Protein AF-A0A0W8FYL0-F1 (afdb_monomer)

Radius of gyration: 36.07 Å; Cα contacts (8 Å, |Δi|>4): 32; chains: 1; bounding box: 78×51×96 Å

Mean predicted aligned error: 13.3 Å

Foldseek 3Di:
DDDDDPVRVVVVVVVVVVVVVVVVVVVVVLVVVVVVVVVVVVVVVVVVVVVVVVVVVVCVVVVVVVVVVVVVLVVVVVVCVVVVHQWDADPVGIDGDDDDPDDDDDPDPVVCVVPPDPVRDDDDPDDDDDDPVVQVVCCVVVVNDHDPPDDDDDDDDDDDDDRDDDPPPPDPDD

InterPro domains:
  IPR009951 Host-nuclease inhibitor protein Gam [PF07352] (30-161)

Organism: NCBI:txid938273

pLDDT: mean 86.9, std 12.59, range [36.0, 97.62]

Structure (mmCIF, N/CA/C/O backbone):
data_AF-A0A0W8FYL0-F1
#
_entry.id   AF-A0A0W8FYL0-F1
#
loop_
_atom_site.group_PDB
_atom_site.id
_atom_site.type_symbol
_atom_site.label_atom_id
_atom_site.label_alt_id
_atom_site.label_comp_id
_atom_site.label_asym_id
_atom_site.label_entity_id
_atom_site.label_seq_id
_atom_site.pdbx_PDB_ins_code
_atom_site.Cartn_x
_atom_site.Cartn_y
_atom_site.Cartn_z
_atom_site.occupancy
_atom_site.B_iso_or_equiv
_atom_site.auth_seq_id
_atom_site.auth_comp_id
_atom_site.auth_asym_id
_atom_site.auth_atom_id
_atom_site.pdbx_PDB_model_num
ATOM 1 N N . MET A 1 1 ? -49.718 7.304 48.973 1.00 45.91 1 MET A N 1
ATOM 2 C CA . MET A 1 1 ? -48.301 7.012 48.684 1.00 45.91 1 MET A CA 1
ATOM 3 C C . MET A 1 1 ? -47.629 6.794 50.025 1.00 45.91 1 MET A C 1
ATOM 5 O O . MET A 1 1 ? -47.801 7.639 50.890 1.00 45.91 1 MET A O 1
ATOM 9 N N . ARG A 1 2 ? -47.036 5.618 50.258 1.00 52.84 2 ARG A N 1
ATOM 10 C CA . ARG A 1 2 ? -46.231 5.350 51.458 1.00 52.84 2 ARG A CA 1
ATOM 11 C C . ARG A 1 2 ? -44.847 5.907 51.147 1.00 52.84 2 ARG A C 1
ATOM 13 O O . ARG A 1 2 ? -44.288 5.494 50.133 1.00 52.84 2 ARG A O 1
ATOM 20 N N . ASP A 1 3 ? -44.361 6.850 51.945 1.00 60.38 3 ASP A N 1
ATOM 21 C CA . ASP A 1 3 ? -42.969 7.283 51.845 1.00 60.38 3 ASP A CA 1
ATOM 22 C C . ASP A 1 3 ? -42.063 6.057 52.020 1.00 60.38 3 ASP A C 1
ATOM 24 O O . ASP A 1 3 ? -42.372 5.204 52.868 1.00 60.38 3 ASP A O 1
ATOM 28 N N . PRO A 1 4 ? -41.011 5.913 51.193 1.00 64.88 4 PRO A N 1
ATOM 29 C CA . PRO A 1 4 ? -40.059 4.829 51.361 1.00 64.88 4 PRO A CA 1
ATOM 30 C C . PRO A 1 4 ? -39.496 4.883 52.781 1.00 64.88 4 PRO A C 1
ATOM 32 O O . PRO A 1 4 ? -39.256 5.957 53.336 1.00 64.88 4 PRO A O 1
ATOM 35 N N . SER A 1 5 ? -39.332 3.718 53.403 1.00 83.25 5 SER A N 1
ATOM 36 C CA . SER A 1 5 ? -38.686 3.660 54.715 1.00 83.25 5 SER A CA 1
ATOM 37 C C . SER A 1 5 ? -37.271 4.233 54.592 1.00 83.25 5 SER A C 1
ATOM 39 O O . SER A 1 5 ? -36.610 3.985 53.590 1.00 83.25 5 SER A O 1
ATOM 41 N N . PHE A 1 6 ? -36.766 4.930 55.614 1.00 83.88 6 PHE A N 1
ATOM 42 C CA . PHE A 1 6 ? -35.372 5.406 55.668 1.00 83.88 6 PHE A CA 1
ATOM 43 C C . PHE A 1 6 ? -34.354 4.322 55.253 1.00 83.88 6 PHE A C 1
ATOM 45 O O . PHE A 1 6 ? -33.357 4.605 54.601 1.00 83.88 6 PHE A O 1
ATOM 52 N N . ILE A 1 7 ? -34.645 3.057 55.574 1.00 85.69 7 ILE A N 1
ATOM 53 C CA . ILE A 1 7 ? -33.836 1.898 55.180 1.00 85.69 7 ILE A CA 1
ATOM 54 C C . ILE A 1 7 ? -33.899 1.614 53.668 1.00 85.69 7 ILE A C 1
ATOM 56 O O . ILE A 1 7 ? -32.889 1.249 53.078 1.00 85.69 7 ILE A O 1
ATOM 60 N N . GLU A 1 8 ? -35.057 1.786 53.026 1.00 86.31 8 GLU A N 1
ATOM 61 C CA . GLU A 1 8 ? -35.226 1.618 51.573 1.00 86.31 8 GLU A CA 1
ATOM 62 C C . GLU A 1 8 ? -34.542 2.737 50.781 1.00 86.31 8 GLU A C 1
ATOM 64 O O . GLU A 1 8 ? -34.031 2.494 49.690 1.00 86.31 8 GLU A O 1
ATOM 69 N N . GLU A 1 9 ? -34.527 3.956 51.318 1.00 84.69 9 GLU A N 1
ATOM 70 C CA . GLU A 1 9 ? -33.787 5.079 50.739 1.00 84.69 9 GLU A CA 1
ATOM 71 C C . GLU A 1 9 ? -32.274 4.839 50.836 1.00 84.69 9 GLU A C 1
ATOM 73 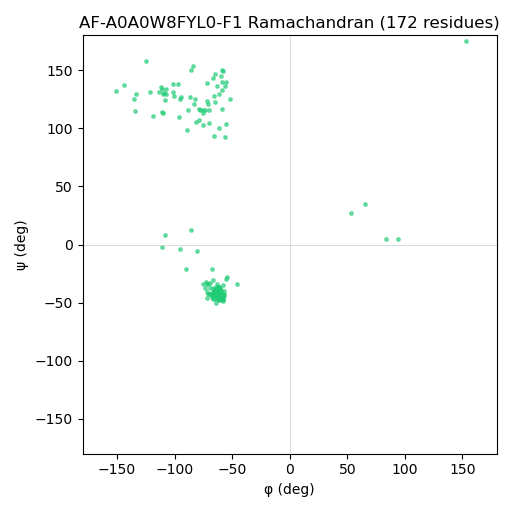O O . GLU A 1 9 ? -31.577 4.924 49.827 1.00 84.69 9 GLU A O 1
ATOM 78 N N . LEU A 1 10 ? -31.793 4.394 52.003 1.00 85.44 10 LEU A N 1
ATOM 79 C CA . LEU A 1 10 ? -30.389 4.034 52.221 1.00 85.44 10 LEU A CA 1
ATOM 80 C C . LEU A 1 10 ? -29.922 2.886 51.303 1.00 85.44 10 LEU A C 1
ATOM 82 O O . LEU A 1 10 ? -28.821 2.933 50.761 1.00 85.44 10 LEU A O 1
ATOM 86 N N . LEU A 1 11 ? -30.762 1.863 51.105 1.00 88.56 11 LEU A N 1
ATOM 87 C CA . LEU A 1 11 ? -30.478 0.743 50.197 1.00 88.56 11 LEU A CA 1
ATOM 88 C C . LEU A 1 11 ? -30.357 1.206 48.740 1.00 88.56 11 LEU A C 1
ATOM 90 O O . LEU A 1 11 ? -29.418 0.813 48.053 1.00 88.56 11 LEU A O 1
ATOM 94 N N . LYS A 1 12 ? -31.261 2.079 48.279 1.00 90.44 12 LYS A N 1
ATOM 95 C CA . LYS A 1 12 ? -31.209 2.631 46.916 1.00 90.44 12 LYS A CA 1
ATOM 96 C C . LYS A 1 12 ? -29.983 3.505 46.683 1.00 90.44 12 LYS A C 1
ATOM 98 O O . LYS A 1 12 ? -29.417 3.468 45.594 1.00 90.44 12 LYS A O 1
ATOM 103 N N . GLU A 1 13 ? -29.589 4.302 47.672 1.00 88.56 13 GLU A N 1
ATOM 104 C CA . GLU A 1 13 ? -28.364 5.099 47.579 1.00 88.56 13 GLU A CA 1
ATOM 105 C C . GLU A 1 13 ? -27.126 4.212 47.436 1.00 88.56 13 GLU A C 1
ATOM 107 O O . GLU A 1 13 ? -26.233 4.525 46.649 1.00 88.56 13 GLU A O 1
ATOM 112 N N . GLU A 1 14 ? -27.069 3.099 48.166 1.00 88.62 14 GLU A N 1
ATOM 113 C CA . GLU A 1 14 ? -25.930 2.187 48.098 1.00 88.62 14 GLU A CA 1
ATOM 114 C C . GLU A 1 14 ? -25.884 1.422 46.766 1.00 88.62 14 GLU A C 1
ATOM 116 O O . GLU A 1 14 ? -24.833 1.385 46.127 1.00 88.62 14 GLU A O 1
ATOM 121 N N . GLU A 1 15 ? -27.027 0.933 46.271 1.00 89.31 15 GLU A N 1
ATOM 122 C CA . GLU A 1 15 ? -27.137 0.328 44.932 1.00 89.31 15 GLU A CA 1
ATOM 123 C C . GLU A 1 15 ? -26.687 1.298 43.825 1.00 89.31 15 GLU A C 1
ATOM 125 O O . GLU A 1 15 ? -25.985 0.912 42.888 1.00 89.31 15 GLU A O 1
ATOM 130 N N . GLN A 1 16 ? -27.042 2.583 43.937 1.00 91.06 16 GLN A N 1
ATOM 131 C CA . GLN A 1 16 ? -26.600 3.605 42.984 1.00 91.06 16 GLN A CA 1
ATOM 132 C C . GLN A 1 16 ? -25.090 3.837 43.035 1.00 91.06 16 GLN A C 1
ATOM 134 O O . GLN A 1 16 ? -24.470 4.007 41.984 1.00 91.06 16 GLN A O 1
ATOM 139 N N . LYS A 1 17 ? -24.480 3.833 44.225 1.00 90.31 17 LYS A N 1
ATOM 140 C CA . LYS A 1 17 ? -23.020 3.954 44.354 1.00 90.31 17 LYS A CA 1
ATOM 141 C C . LYS A 1 17 ? -22.306 2.748 43.754 1.00 90.31 17 LYS A C 1
ATOM 143 O O . LYS A 1 17 ? -21.323 2.935 43.043 1.00 90.31 17 LYS A O 1
ATOM 148 N N . GLU A 1 18 ? -22.793 1.533 43.996 1.00 88.62 18 GLU A N 1
ATOM 149 C CA . GLU A 1 18 ? -22.223 0.319 43.394 1.00 88.62 18 GLU A CA 1
ATOM 150 C C . GLU A 1 18 ? -22.302 0.355 41.863 1.00 88.62 18 GLU A C 1
ATOM 152 O O . GLU A 1 18 ? -21.330 0.022 41.172 1.00 88.62 18 GLU A O 1
ATOM 157 N N . LEU A 1 19 ? -23.427 0.831 41.322 1.00 91.44 19 LEU A N 1
ATOM 158 C CA . LEU A 1 19 ? -23.603 1.004 39.885 1.00 91.44 19 LEU A CA 1
ATOM 159 C C . LEU A 1 19 ? -22.632 2.053 39.322 1.00 91.44 19 LEU A C 1
ATOM 161 O O . LEU A 1 19 ? -21.945 1.778 38.342 1.00 91.44 19 LEU A O 1
ATOM 165 N N . GLN A 1 20 ? -22.487 3.202 39.988 1.00 92.12 20 GLN A N 1
ATOM 166 C CA . GLN A 1 20 ? -21.530 4.245 39.595 1.00 92.12 20 GLN A CA 1
ATOM 167 C C . GLN A 1 20 ? -20.077 3.757 39.631 1.00 92.12 20 GLN A C 1
ATOM 169 O O . GLN A 1 20 ? -19.298 4.067 38.731 1.00 92.12 20 GLN A O 1
ATOM 174 N N . LEU A 1 21 ? -19.697 2.974 40.645 1.00 91.12 21 LEU A N 1
ATOM 175 C CA . LEU A 1 21 ? -18.364 2.368 40.729 1.00 91.12 21 LEU A CA 1
ATOM 176 C C . LEU A 1 21 ? -18.123 1.394 39.570 1.00 91.12 21 LEU A C 1
ATOM 178 O O . LEU A 1 21 ? -17.038 1.379 38.984 1.00 91.12 21 LEU A O 1
ATOM 182 N N . THR A 1 22 ? -19.143 0.615 39.216 1.00 92.25 22 THR A N 1
ATOM 183 C CA . THR A 1 22 ? -19.095 -0.330 38.095 1.00 92.25 22 THR A CA 1
ATOM 184 C C . THR A 1 22 ? -18.969 0.399 36.755 1.00 92.25 22 THR A C 1
ATOM 186 O O . THR A 1 22 ? -18.123 0.047 35.934 1.00 92.25 22 THR A O 1
ATOM 189 N N . GLU A 1 23 ? -19.750 1.456 36.538 1.00 93.62 23 GLU A N 1
ATOM 190 C CA . GLU A 1 23 ? -19.659 2.300 35.341 1.00 93.62 23 GLU A CA 1
ATOM 191 C C . GLU A 1 23 ? -18.291 2.985 35.227 1.00 93.62 23 GLU A C 1
ATOM 193 O O . GLU A 1 23 ? -17.685 2.972 34.155 1.00 93.62 23 GLU A O 1
ATOM 198 N N . ALA A 1 24 ? -17.755 3.506 36.335 1.00 93.31 24 ALA A N 1
ATOM 199 C CA . ALA A 1 24 ? -16.420 4.100 36.372 1.00 93.31 24 ALA A CA 1
ATOM 200 C C . ALA A 1 24 ? -15.323 3.080 36.024 1.00 93.31 24 ALA A C 1
ATOM 202 O O . ALA A 1 24 ? -14.355 3.413 35.340 1.00 93.31 24 ALA A O 1
ATOM 203 N N . HIS A 1 25 ? -15.475 1.824 36.451 1.00 95.00 25 HIS A N 1
ATOM 204 C CA . HIS A 1 25 ? -14.554 0.753 36.079 1.00 95.00 25 HIS A CA 1
ATOM 205 C C . HIS A 1 25 ? -14.553 0.492 34.565 1.00 95.00 25 HIS A C 1
ATOM 207 O O . HIS A 1 25 ? -13.483 0.386 33.961 1.00 95.00 25 HIS A O 1
ATOM 213 N N . TYR A 1 26 ? -15.728 0.445 33.934 1.00 93.81 26 TYR A N 1
ATOM 214 C CA . TYR A 1 26 ? -15.824 0.281 32.482 1.00 93.81 26 TYR A CA 1
ATOM 215 C C . TYR A 1 26 ? -15.330 1.515 31.712 1.00 93.81 26 TYR A C 1
ATOM 217 O O . TYR A 1 26 ? -14.706 1.358 30.663 1.00 93.81 26 TYR A O 1
ATOM 225 N N . ASP A 1 27 ? -15.511 2.728 32.238 1.00 93.75 27 ASP A N 1
ATOM 226 C CA . ASP A 1 27 ? -14.927 3.942 31.647 1.00 93.75 27 ASP A CA 1
ATOM 227 C C . ASP A 1 27 ? -13.387 3.895 31.654 1.00 93.75 27 ASP A C 1
ATOM 229 O O . ASP A 1 27 ? -12.743 4.197 30.646 1.00 93.75 27 ASP A O 1
ATOM 233 N N . LEU A 1 28 ? -12.780 3.395 32.739 1.00 94.19 28 LEU A N 1
ATOM 234 C CA . LEU A 1 28 ? -11.333 3.155 32.793 1.00 94.19 28 LEU A CA 1
ATOM 235 C C . LEU A 1 28 ? -10.870 2.135 31.744 1.00 94.19 28 LEU A C 1
ATOM 237 O O . LEU A 1 28 ? -9.810 2.325 31.145 1.00 94.19 28 LEU A O 1
ATOM 241 N N . MET A 1 29 ? -11.655 1.084 31.484 1.00 94.50 29 MET A N 1
ATOM 242 C CA . MET A 1 29 ? -11.350 0.127 30.413 1.00 94.50 29 MET A CA 1
ATOM 243 C C . MET A 1 29 ? -11.375 0.794 29.035 1.00 94.50 29 MET A C 1
ATOM 245 O O . MET A 1 29 ? -10.466 0.572 28.237 1.00 94.50 29 MET A O 1
ATOM 249 N N . ILE A 1 30 ? -12.367 1.647 28.759 1.00 94.50 30 ILE A N 1
ATOM 250 C CA . ILE A 1 30 ? -12.448 2.401 27.497 1.00 94.50 30 ILE A CA 1
ATOM 251 C C . ILE A 1 30 ? -11.231 3.324 27.343 1.00 94.50 30 ILE A C 1
ATOM 253 O O . ILE A 1 30 ? -10.647 3.407 26.261 1.00 94.50 30 ILE A O 1
ATOM 257 N N . LEU A 1 31 ? -10.813 3.987 28.425 1.00 93.50 31 LEU A N 1
ATOM 258 C CA . LEU A 1 31 ? -9.634 4.852 28.435 1.00 93.50 31 LEU A CA 1
ATOM 259 C C . LEU A 1 31 ? -8.345 4.071 28.154 1.00 93.50 31 LEU A C 1
ATOM 261 O O . LEU A 1 31 ? -7.470 4.564 27.440 1.00 93.50 31 LEU A O 1
ATOM 265 N N . GLU A 1 32 ? -8.223 2.861 28.692 1.00 94.00 32 GLU A N 1
ATOM 266 C CA . GLU A 1 32 ? -7.064 2.009 28.441 1.00 94.00 32 GLU A CA 1
ATOM 267 C C . GLU A 1 32 ? -7.027 1.507 26.993 1.00 94.00 32 GLU A C 1
ATOM 269 O O . GLU A 1 32 ? -5.986 1.597 26.343 1.00 94.00 32 GLU A O 1
ATOM 274 N N . ILE A 1 33 ? -8.173 1.095 26.439 1.00 94.25 33 ILE A N 1
ATOM 275 C CA . ILE A 1 33 ? -8.290 0.751 25.012 1.00 94.25 33 ILE A CA 1
ATOM 276 C C . ILE A 1 33 ? -7.858 1.942 24.145 1.00 94.25 33 ILE A C 1
ATOM 278 O O . ILE A 1 33 ? -7.056 1.773 23.228 1.00 94.25 33 ILE A O 1
ATOM 282 N N . ALA A 1 34 ? -8.300 3.159 24.475 1.00 94.12 34 ALA A N 1
ATOM 283 C CA . ALA A 1 34 ? -7.936 4.365 23.730 1.00 94.12 34 ALA A CA 1
ATOM 284 C C . ALA A 1 34 ? -6.419 4.633 23.719 1.00 94.12 34 ALA A C 1
ATOM 286 O O . ALA A 1 34 ? -5.869 5.082 22.710 1.00 94.12 34 ALA A O 1
ATOM 287 N N . LYS A 1 35 ? -5.723 4.365 24.831 1.00 94.75 35 LYS A N 1
ATOM 288 C CA . LYS A 1 35 ? -4.257 4.479 24.888 1.00 94.75 35 LYS A CA 1
ATOM 289 C C . LYS A 1 35 ? -3.583 3.436 24.008 1.00 94.75 35 LYS A C 1
ATOM 291 O O . LYS A 1 35 ? -2.699 3.800 23.237 1.00 94.75 35 LYS A O 1
ATOM 296 N N . LEU A 1 36 ? -4.017 2.179 24.089 1.00 96.19 36 LEU A N 1
ATOM 297 C CA . LEU A 1 36 ? -3.462 1.092 23.280 1.00 96.19 36 LEU A CA 1
ATOM 298 C C . LEU A 1 36 ? -3.664 1.355 21.783 1.00 96.19 36 LEU A C 1
ATOM 300 O O . LEU A 1 36 ? -2.723 1.214 21.007 1.00 96.19 36 LEU A O 1
ATOM 304 N N . GLU A 1 37 ? -4.845 1.823 21.371 1.00 94.38 37 GLU A N 1
ATOM 305 C CA . GLU A 1 37 ? -5.100 2.230 19.982 1.00 94.38 37 GLU A CA 1
ATOM 306 C C . GLU A 1 37 ? -4.168 3.364 19.532 1.00 94.38 37 GLU A C 1
ATOM 308 O O . GLU A 1 37 ? -3.656 3.347 18.409 1.00 94.38 37 GLU A O 1
ATOM 313 N N . LYS A 1 38 ? -3.884 4.328 20.416 1.00 94.50 38 LYS A N 1
ATOM 314 C CA . LYS A 1 38 ? -2.942 5.418 20.134 1.00 94.50 38 LYS A CA 1
ATOM 315 C C . LYS A 1 38 ? -1.502 4.920 19.998 1.00 94.50 38 LYS A C 1
ATOM 317 O O . LYS A 1 38 ? -0.797 5.372 19.096 1.00 94.50 38 LYS A O 1
ATOM 322 N N . GLU A 1 39 ? -1.062 4.008 20.860 1.00 96.00 39 GLU A N 1
ATOM 323 C CA . GLU A 1 39 ? 0.268 3.391 20.774 1.00 96.00 39 GLU A CA 1
ATOM 324 C C . GLU A 1 39 ? 0.422 2.564 19.495 1.00 96.00 39 GLU A C 1
ATOM 326 O O . GLU A 1 39 ? 1.426 2.687 18.795 1.00 96.00 39 GLU A O 1
ATOM 331 N N . ILE A 1 40 ? -0.603 1.790 19.129 1.00 95.88 40 ILE A N 1
ATOM 332 C CA . ILE A 1 40 ? -0.655 1.067 17.853 1.00 95.88 40 ILE A CA 1
ATOM 333 C C . ILE A 1 40 ? -0.534 2.052 16.684 1.00 95.88 40 ILE A C 1
ATOM 335 O O . ILE A 1 40 ? 0.293 1.852 15.792 1.00 95.88 40 ILE A O 1
ATOM 339 N N . GLY A 1 41 ? -1.312 3.137 16.705 1.00 95.75 41 GLY A N 1
ATOM 340 C CA . GLY A 1 41 ? -1.251 4.184 15.686 1.00 95.75 41 GLY A CA 1
ATOM 341 C C . GLY A 1 41 ? 0.138 4.817 15.571 1.00 95.75 41 GLY A C 1
ATOM 342 O O . GLY A 1 41 ? 0.641 4.990 14.462 1.00 95.75 41 GLY A O 1
ATOM 343 N N . TYR A 1 42 ? 0.788 5.104 16.701 1.00 97.06 42 TYR A N 1
ATOM 344 C CA . TYR A 1 42 ? 2.155 5.625 16.734 1.00 97.06 42 TYR A CA 1
ATOM 345 C C . TYR A 1 42 ? 3.162 4.638 16.124 1.00 97.06 42 TYR A C 1
ATOM 347 O O . TYR A 1 42 ? 3.943 5.023 15.255 1.00 97.06 42 TYR A O 1
ATOM 355 N N . ASN A 1 43 ? 3.092 3.358 16.497 1.00 96.88 43 ASN A N 1
ATOM 356 C CA . ASN A 1 43 ? 3.977 2.321 15.960 1.00 96.88 43 ASN A CA 1
ATOM 357 C C . ASN A 1 43 ? 3.842 2.183 14.436 1.00 96.88 43 ASN A C 1
ATOM 359 O O . ASN A 1 43 ? 4.849 2.090 13.735 1.00 96.88 43 ASN A O 1
ATOM 363 N N . PHE A 1 44 ? 2.613 2.220 13.907 1.00 97.19 44 PHE A N 1
ATOM 364 C CA . PHE A 1 44 ? 2.390 2.202 12.458 1.00 97.19 44 PHE A CA 1
ATOM 365 C C . PHE A 1 44 ? 2.935 3.454 11.765 1.00 97.19 44 PHE A C 1
ATOM 367 O O . PHE A 1 44 ? 3.513 3.345 10.684 1.00 97.19 44 PHE A O 1
ATOM 374 N N . GLN A 1 45 ? 2.787 4.633 12.375 1.00 97.44 45 GLN A N 1
ATOM 375 C CA . GLN A 1 45 ? 3.329 5.874 11.819 1.00 97.44 45 GLN A CA 1
ATOM 376 C C . GLN A 1 45 ? 4.859 5.861 11.755 1.00 97.44 45 GLN A C 1
ATOM 378 O O . GLN A 1 45 ? 5.421 6.254 10.734 1.00 97.44 45 GLN A O 1
ATOM 383 N N . GLU A 1 46 ? 5.539 5.410 12.810 1.00 97.25 46 GLU A N 1
ATOM 384 C CA . GLU A 1 46 ? 7.002 5.293 12.806 1.00 97.25 46 GLU A CA 1
ATOM 385 C C . GLU A 1 46 ? 7.480 4.244 11.796 1.00 97.25 46 GLU A C 1
ATOM 387 O O . GLU A 1 46 ? 8.386 4.519 11.009 1.00 97.25 46 GLU A O 1
ATOM 392 N N . ALA A 1 47 ? 6.809 3.091 11.722 1.00 97.19 47 ALA A N 1
ATOM 393 C CA . ALA A 1 47 ? 7.132 2.064 10.736 1.00 97.19 47 ALA A CA 1
ATOM 394 C C . ALA A 1 47 ? 7.000 2.576 9.290 1.00 97.19 47 ALA A C 1
ATOM 396 O O . ALA A 1 47 ? 7.879 2.320 8.465 1.00 97.19 47 ALA A O 1
ATOM 397 N N . GLU A 1 48 ? 5.944 3.333 8.966 1.00 96.88 48 GLU A N 1
ATOM 398 C CA . GLU A 1 48 ? 5.774 3.885 7.614 1.00 96.88 48 GLU A CA 1
ATOM 399 C C . GLU A 1 48 ? 6.878 4.900 7.277 1.00 96.88 48 GLU A C 1
ATOM 401 O O . GLU A 1 48 ? 7.418 4.869 6.168 1.00 96.88 48 GLU A O 1
ATOM 406 N N . LYS A 1 49 ? 7.291 5.740 8.240 1.00 97.31 49 LYS A N 1
ATOM 407 C CA . LYS A 1 49 ? 8.431 6.659 8.061 1.00 97.31 49 LYS A CA 1
ATOM 408 C C . LYS A 1 49 ? 9.722 5.897 7.766 1.00 97.31 49 LYS A C 1
ATOM 410 O O . LYS A 1 49 ? 10.467 6.271 6.861 1.00 97.31 49 LYS A O 1
ATOM 415 N N . GLU A 1 50 ? 9.996 4.820 8.497 1.00 96.12 50 GLU A N 1
ATOM 416 C CA . GLU A 1 50 ? 11.180 3.988 8.255 1.00 96.12 50 GLU A CA 1
ATOM 417 C C . GLU A 1 50 ? 11.141 3.323 6.873 1.00 96.12 50 GLU A C 1
ATOM 419 O O . GLU A 1 50 ? 12.132 3.349 6.134 1.00 96.12 50 GLU A O 1
ATOM 424 N N . VAL A 1 51 ? 9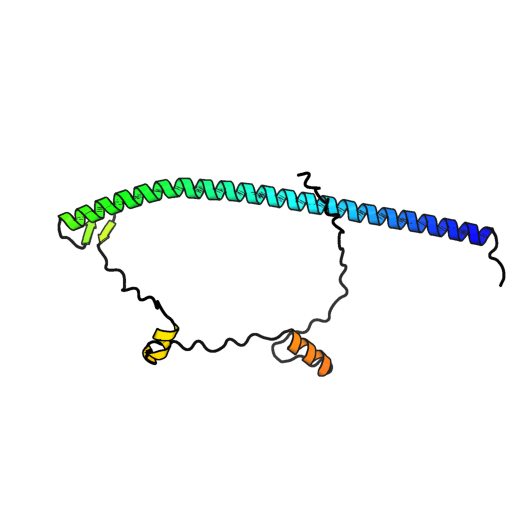.986 2.779 6.482 1.00 97.38 51 VAL A N 1
ATOM 425 C CA . VAL A 1 51 ? 9.777 2.199 5.147 1.00 97.38 51 VAL A CA 1
ATOM 426 C C . VAL A 1 51 ? 10.022 3.242 4.060 1.00 97.38 51 VAL A C 1
ATOM 428 O O . VAL A 1 51 ? 10.687 2.947 3.060 1.00 97.38 51 VAL A O 1
ATOM 431 N N . GLU A 1 52 ? 9.533 4.465 4.244 1.00 97.62 52 GLU A N 1
ATOM 432 C CA . GLU A 1 52 ? 9.760 5.568 3.315 1.00 97.62 52 GLU A CA 1
ATOM 433 C C . GLU A 1 52 ? 11.252 5.915 3.198 1.00 97.62 52 GLU A C 1
ATOM 435 O O . GLU A 1 52 ? 11.772 6.041 2.084 1.00 97.62 52 GLU A O 1
ATOM 440 N N . ILE A 1 53 ? 11.980 5.979 4.317 1.00 97.56 53 ILE A N 1
ATOM 441 C CA . ILE A 1 53 ? 13.434 6.209 4.325 1.00 97.56 53 ILE A CA 1
ATOM 442 C C . ILE A 1 53 ? 14.162 5.117 3.532 1.00 97.56 53 ILE A C 1
ATOM 444 O O . ILE A 1 53 ? 15.015 5.426 2.692 1.00 97.56 53 ILE A O 1
ATOM 448 N N . ILE A 1 54 ? 13.809 3.847 3.744 1.00 96.81 54 ILE A N 1
ATOM 449 C CA . ILE A 1 54 ? 14.418 2.710 3.038 1.00 96.81 54 ILE A CA 1
ATOM 450 C C . ILE A 1 54 ? 14.123 2.785 1.535 1.00 96.81 54 ILE A C 1
ATOM 452 O O . ILE A 1 54 ? 15.036 2.624 0.715 1.00 96.81 54 ILE A O 1
ATOM 456 N N . ARG A 1 55 ? 12.872 3.075 1.155 1.00 96.75 55 ARG A N 1
ATOM 457 C CA . ARG A 1 55 ? 12.471 3.248 -0.252 1.00 96.75 55 ARG A CA 1
ATOM 458 C C . ARG A 1 55 ? 13.254 4.381 -0.908 1.00 96.75 55 ARG A C 1
ATOM 460 O O . ARG A 1 55 ? 13.828 4.183 -1.980 1.00 96.75 55 ARG A O 1
ATOM 467 N N . ASN A 1 56 ? 13.350 5.529 -0.246 1.00 96.94 56 ASN A N 1
ATOM 468 C CA . ASN A 1 56 ? 14.084 6.689 -0.748 1.00 96.94 56 ASN A CA 1
ATOM 469 C C . ASN A 1 56 ? 15.584 6.404 -0.883 1.00 96.94 56 ASN A C 1
ATOM 471 O O . ASN A 1 56 ? 16.200 6.754 -1.894 1.00 96.94 56 ASN A O 1
ATOM 475 N N . TRP A 1 57 ? 16.185 5.713 0.086 1.00 97.12 57 TRP A N 1
ATOM 476 C CA . TRP A 1 57 ? 17.575 5.270 -0.012 1.00 97.12 57 TRP A CA 1
ATOM 477 C C . TRP A 1 57 ? 17.796 4.355 -1.225 1.00 97.12 57 TRP A C 1
ATOM 479 O O . TRP A 1 57 ? 18.726 4.585 -2.007 1.00 97.12 57 TRP A O 1
ATOM 489 N N . ALA A 1 58 ? 16.920 3.366 -1.427 1.00 96.56 58 ALA A N 1
ATOM 490 C CA . ALA A 1 58 ? 17.009 2.433 -2.547 1.00 96.56 58 ALA A CA 1
ATOM 491 C C . ALA A 1 58 ? 16.847 3.149 -3.897 1.00 96.56 58 ALA A C 1
ATOM 493 O O . ALA A 1 58 ? 17.642 2.925 -4.813 1.00 96.56 58 ALA A O 1
ATOM 494 N N . LEU A 1 59 ? 15.870 4.054 -4.013 1.00 96.75 59 LEU A N 1
ATOM 495 C CA . LEU A 1 59 ? 15.669 4.881 -5.206 1.00 96.75 59 LEU A CA 1
ATOM 496 C C . LEU A 1 59 ? 16.914 5.713 -5.526 1.00 96.75 59 LEU A C 1
ATOM 498 O O . LEU A 1 59 ? 17.400 5.675 -6.655 1.00 96.75 59 LEU A O 1
ATOM 502 N N . ASN A 1 60 ? 17.497 6.382 -4.530 1.00 95.81 60 ASN A N 1
ATOM 503 C CA . ASN A 1 60 ? 18.689 7.211 -4.719 1.00 95.81 60 ASN A CA 1
ATOM 504 C C . ASN A 1 60 ? 19.913 6.402 -5.172 1.00 95.81 60 ASN A C 1
ATOM 506 O O . ASN A 1 60 ? 20.671 6.841 -6.043 1.00 95.81 60 ASN A O 1
ATOM 510 N N . LYS A 1 61 ? 20.125 5.209 -4.602 1.00 94.94 61 LYS A N 1
ATOM 511 C CA . LYS A 1 61 ? 21.223 4.321 -5.018 1.00 94.94 61 LYS A CA 1
ATOM 512 C C . LYS A 1 61 ? 21.031 3.824 -6.446 1.00 94.94 61 LYS A C 1
ATOM 514 O O . LYS A 1 61 ? 21.976 3.873 -7.234 1.00 94.94 61 LYS A O 1
ATOM 519 N N . ASN A 1 62 ? 19.815 3.405 -6.786 1.00 96.19 62 ASN A N 1
ATOM 520 C CA . ASN A 1 62 ? 19.503 2.880 -8.110 1.00 96.19 62 ASN A CA 1
ATOM 521 C C . ASN A 1 62 ? 19.471 3.971 -9.186 1.00 96.19 62 ASN A C 1
ATOM 523 O O . ASN A 1 62 ? 19.902 3.710 -10.306 1.00 96.19 62 ASN A O 1
ATOM 527 N N . SER A 1 63 ? 19.066 5.201 -8.856 1.00 96.19 63 SER A N 1
ATOM 528 C CA . SER A 1 63 ? 19.108 6.335 -9.790 1.00 96.19 63 SER A CA 1
ATOM 529 C C . SER A 1 63 ? 20.525 6.574 -10.304 1.00 96.19 63 SER A C 1
ATOM 531 O O . SER A 1 63 ? 20.733 6.618 -11.508 1.00 96.19 63 SER A O 1
ATOM 533 N N . ARG A 1 64 ? 21.528 6.595 -9.414 1.00 92.75 64 ARG A N 1
ATOM 534 C CA . ARG A 1 64 ? 22.936 6.789 -9.814 1.00 92.75 64 ARG A CA 1
ATOM 535 C C . ARG A 1 64 ? 23.450 5.687 -10.741 1.00 92.75 64 ARG A C 1
ATOM 537 O O . ARG A 1 64 ? 24.260 5.946 -11.631 1.00 92.75 64 ARG A O 1
ATOM 544 N N . LEU A 1 65 ? 23.019 4.444 -10.515 1.00 96.44 65 LEU A N 1
ATOM 545 C CA . LEU A 1 65 ? 23.363 3.323 -11.391 1.00 96.44 65 LEU A CA 1
ATOM 546 C C . LEU A 1 65 ? 22.667 3.458 -12.748 1.00 96.44 65 LEU A C 1
ATOM 548 O O . LEU A 1 65 ? 23.319 3.273 -13.775 1.00 96.44 65 LEU A O 1
ATOM 552 N N . ASN A 1 66 ? 21.389 3.840 -12.757 1.00 96.12 66 ASN A N 1
ATOM 553 C CA . ASN A 1 66 ? 20.635 4.107 -13.978 1.00 96.12 66 ASN A CA 1
ATOM 554 C C . ASN A 1 66 ? 21.257 5.245 -14.795 1.00 96.12 66 ASN A C 1
ATOM 556 O O . ASN A 1 66 ? 21.450 5.068 -15.992 1.00 96.12 66 ASN A O 1
ATOM 560 N N . ASP A 1 67 ? 21.680 6.343 -14.167 1.00 96.38 67 ASP A N 1
ATOM 561 C CA . ASP A 1 67 ? 22.353 7.453 -14.856 1.00 96.38 67 ASP A CA 1
ATOM 562 C C . ASP A 1 67 ? 23.630 6.977 -15.561 1.00 96.38 67 ASP A C 1
ATOM 564 O O . ASP A 1 67 ? 23.892 7.307 -16.720 1.00 96.38 67 ASP A O 1
ATOM 568 N N . LYS A 1 68 ? 24.417 6.125 -14.888 1.00 96.81 68 LYS A N 1
ATOM 569 C CA . LYS A 1 68 ? 25.619 5.523 -15.477 1.00 96.81 68 LYS A CA 1
ATOM 570 C C . LYS A 1 68 ? 25.276 4.576 -16.630 1.00 96.81 68 LYS A C 1
ATOM 572 O O . LYS A 1 68 ? 25.983 4.574 -17.638 1.00 96.81 68 LYS A O 1
ATOM 577 N N . ILE A 1 69 ? 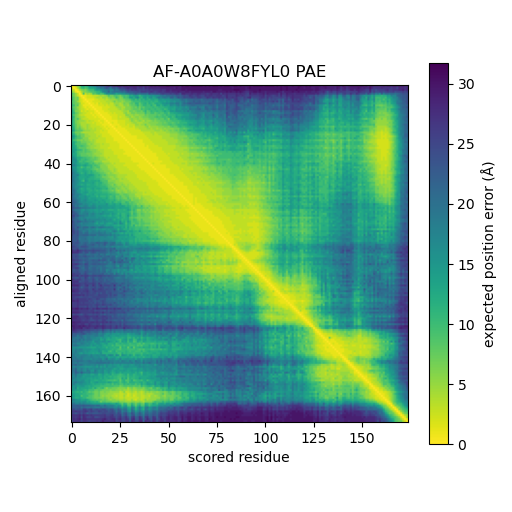24.212 3.783 -16.500 1.00 96.75 69 ILE A N 1
ATOM 578 C CA . ILE A 1 69 ? 23.719 2.903 -17.567 1.00 96.75 69 ILE A CA 1
ATOM 579 C C . ILE A 1 69 ? 23.294 3.733 -18.785 1.00 96.75 69 ILE A C 1
ATOM 581 O O . ILE A 1 69 ? 23.717 3.425 -19.897 1.00 96.75 69 ILE A O 1
ATOM 585 N N . GLU A 1 70 ? 22.515 4.796 -18.596 1.00 96.62 70 GLU A N 1
ATOM 586 C CA . GLU A 1 70 ? 22.043 5.667 -19.680 1.00 96.62 70 GLU A CA 1
ATOM 587 C C . GLU A 1 70 ? 23.193 6.418 -20.362 1.00 96.62 70 GLU A C 1
ATOM 589 O O . GLU A 1 70 ? 23.243 6.506 -21.593 1.00 96.62 70 GLU A O 1
ATOM 594 N N . PHE A 1 71 ? 24.191 6.861 -19.595 1.00 97.31 71 PHE A N 1
ATOM 595 C CA . PHE A 1 71 ? 25.416 7.429 -20.156 1.00 97.31 71 PHE A CA 1
ATOM 596 C C . PHE A 1 71 ? 26.156 6.428 -21.056 1.00 97.31 71 PHE A C 1
ATOM 598 O O . PHE A 1 71 ? 26.575 6.769 -22.166 1.00 97.31 71 PHE A O 1
ATOM 605 N N . LEU A 1 72 ? 26.296 5.173 -20.611 1.00 96.69 72 LEU A N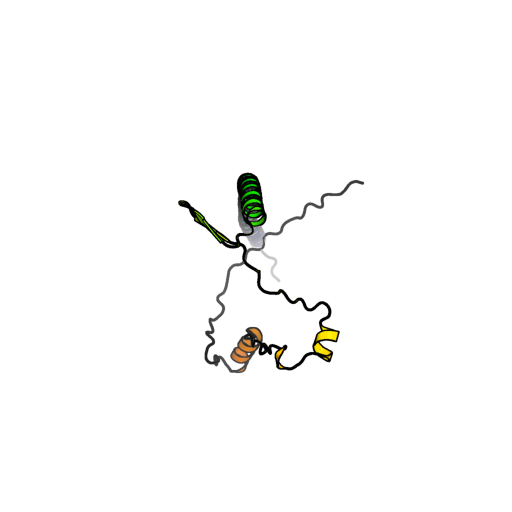 1
ATOM 606 C CA . LEU A 1 72 ? 26.924 4.120 -21.413 1.00 96.69 72 LEU A CA 1
ATOM 607 C C . LEU A 1 72 ? 26.089 3.768 -22.653 1.00 96.69 72 LEU A C 1
ATOM 609 O O . LEU A 1 72 ? 26.660 3.628 -23.733 1.00 96.69 72 LEU A O 1
ATOM 613 N N . LYS A 1 73 ? 24.757 3.692 -22.540 1.00 94.50 73 LYS A N 1
ATOM 614 C CA . LYS A 1 73 ? 23.863 3.485 -23.693 1.00 94.50 73 LYS A CA 1
ATOM 615 C C . LYS A 1 73 ? 24.007 4.597 -24.728 1.00 94.50 73 LYS A C 1
ATOM 617 O O . LYS A 1 73 ? 24.125 4.292 -25.910 1.00 94.50 73 LYS A O 1
ATOM 622 N N . THR A 1 74 ? 24.076 5.854 -24.290 1.00 94.50 74 THR A N 1
ATOM 623 C CA . THR A 1 74 ? 24.292 7.004 -25.184 1.00 94.50 74 THR A CA 1
ATOM 624 C C . THR A 1 74 ? 25.604 6.865 -25.955 1.00 94.50 74 THR A C 1
ATOM 626 O O . THR A 1 74 ? 25.632 7.072 -27.163 1.00 94.50 74 THR A O 1
ATOM 629 N N . LYS A 1 75 ? 26.689 6.428 -25.298 1.00 94.81 75 LYS A N 1
ATOM 630 C CA . LYS A 1 75 ? 27.966 6.160 -25.985 1.00 94.81 75 LYS A CA 1
ATOM 631 C C . LYS A 1 75 ? 27.855 5.054 -27.035 1.00 94.81 75 LYS A C 1
ATOM 633 O O . LYS A 1 75 ? 28.393 5.205 -28.129 1.00 94.81 75 LYS A O 1
ATOM 638 N N . LEU A 1 76 ? 27.169 3.958 -26.709 1.00 93.00 76 LEU A N 1
ATOM 639 C CA . LEU A 1 76 ? 26.938 2.857 -27.650 1.00 93.00 76 LEU A CA 1
ATOM 640 C C . LEU A 1 76 ? 26.086 3.301 -28.848 1.00 93.00 76 LEU A C 1
ATOM 642 O O . LEU A 1 76 ? 26.351 2.895 -29.979 1.00 93.00 76 LEU A O 1
ATOM 646 N N . GLU A 1 77 ? 25.089 4.156 -28.617 1.00 92.62 77 GLU A N 1
ATOM 647 C CA . GLU A 1 77 ? 24.280 4.740 -29.685 1.00 92.62 77 GLU A CA 1
ATOM 648 C C . GLU A 1 77 ? 25.113 5.652 -30.595 1.00 92.62 77 GLU A C 1
ATOM 650 O O . GLU A 1 77 ? 25.042 5.505 -31.817 1.00 92.62 77 GLU A O 1
ATOM 655 N N . SER A 1 78 ? 25.927 6.551 -30.028 1.00 92.31 78 SER A N 1
ATOM 656 C CA . SER A 1 78 ? 26.830 7.412 -30.807 1.00 92.31 78 SER A CA 1
ATOM 657 C C . SER A 1 78 ? 27.775 6.589 -31.681 1.00 92.31 78 SER A C 1
ATOM 659 O O . SER A 1 78 ? 27.913 6.877 -32.865 1.00 92.31 78 SER A O 1
ATOM 661 N N . PHE A 1 79 ? 28.336 5.506 -31.140 1.00 92.50 79 PHE A N 1
ATOM 662 C CA . PHE A 1 79 ? 29.215 4.604 -31.882 1.00 92.50 79 PHE A CA 1
ATOM 663 C C . PHE A 1 79 ? 28.528 3.933 -33.086 1.00 92.50 79 PHE A C 1
ATOM 665 O O . PHE A 1 79 ? 29.101 3.883 -34.175 1.00 92.50 79 PHE A O 1
ATOM 672 N N . LEU A 1 80 ? 27.286 3.453 -32.929 1.00 92.62 80 LEU A N 1
ATOM 673 C CA . LEU A 1 80 ? 26.507 2.906 -34.052 1.00 92.62 80 LEU A CA 1
ATOM 674 C C . LEU A 1 80 ? 26.235 3.964 -35.128 1.00 92.62 80 LEU A C 1
ATOM 676 O O . LEU A 1 80 ? 26.334 3.677 -36.322 1.00 92.62 80 LEU A O 1
ATOM 680 N N . ARG A 1 81 ? 25.903 5.191 -34.705 1.00 91.69 81 ARG A N 1
ATOM 681 C CA . ARG A 1 81 ? 25.628 6.312 -35.614 1.00 91.69 81 ARG A CA 1
ATOM 682 C C . ARG A 1 81 ? 26.874 6.739 -36.388 1.00 91.69 81 ARG A C 1
ATOM 684 O O . ARG A 1 81 ? 26.768 6.945 -37.590 1.00 91.69 81 ARG A O 1
ATOM 691 N N . GLU A 1 82 ? 28.038 6.805 -35.744 1.00 92.81 82 GLU A N 1
ATOM 692 C CA . GLU A 1 82 ? 29.322 7.111 -36.397 1.00 92.81 82 GLU A CA 1
ATOM 693 C C . GLU A 1 82 ? 29.700 6.067 -37.456 1.00 92.81 82 GLU A C 1
ATOM 695 O O . GLU A 1 82 ? 30.219 6.416 -38.516 1.00 92.81 82 GLU A O 1
ATOM 700 N N . ARG A 1 83 ? 29.393 4.788 -37.208 1.00 89.31 83 ARG A N 1
ATOM 701 C CA . ARG A 1 83 ? 29.616 3.698 -38.171 1.00 89.31 83 ARG A CA 1
ATOM 702 C C . ARG A 1 83 ? 28.538 3.570 -39.249 1.00 89.31 83 ARG A C 1
ATOM 704 O O . ARG A 1 83 ? 28.694 2.753 -40.149 1.00 89.31 83 ARG A O 1
ATOM 711 N N . ASN A 1 84 ? 27.455 4.351 -39.180 1.00 88.12 84 ASN A N 1
ATOM 712 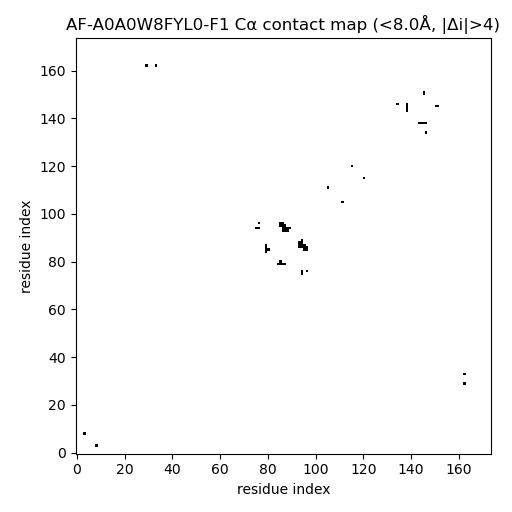C CA . ASN A 1 84 ? 26.260 4.197 -40.021 1.00 88.12 84 ASN A CA 1
ATOM 713 C C . ASN A 1 84 ? 25.647 2.777 -39.993 1.00 88.12 84 ASN A C 1
ATOM 715 O O . ASN A 1 84 ? 24.958 2.363 -40.928 1.00 88.12 84 ASN A O 1
ATOM 719 N N . GLU A 1 85 ? 25.840 2.035 -38.901 1.00 89.00 85 GLU A N 1
ATOM 720 C CA . GLU A 1 85 ? 25.278 0.697 -38.715 1.00 89.00 85 GLU A CA 1
ATOM 721 C C . GLU A 1 85 ? 23.987 0.771 -37.889 1.00 89.00 85 GLU A C 1
ATOM 723 O O . GLU A 1 85 ? 23.887 1.490 -36.894 1.00 89.00 85 GLU A O 1
ATOM 728 N N . ARG A 1 86 ? 22.954 0.012 -38.280 1.00 87.56 86 ARG A N 1
ATOM 729 C CA . ARG A 1 86 ? 21.685 -0.039 -37.519 1.00 87.56 86 ARG A CA 1
ATOM 730 C C . ARG A 1 86 ? 21.670 -1.130 -36.455 1.00 87.56 86 ARG A C 1
ATOM 732 O O . ARG A 1 86 ? 20.819 -1.097 -35.563 1.00 87.56 86 ARG A O 1
ATOM 739 N N . THR A 1 87 ? 22.521 -2.142 -36.583 1.00 90.81 87 THR A N 1
ATOM 740 C CA . THR A 1 87 ? 22.581 -3.303 -35.691 1.00 90.81 87 THR A CA 1
ATOM 741 C C . THR A 1 87 ? 24.003 -3.839 -35.671 1.00 90.81 87 THR A C 1
ATOM 743 O O . THR A 1 87 ? 24.575 -4.037 -36.737 1.00 90.81 87 THR A O 1
ATOM 746 N N . LEU A 1 88 ? 24.531 -4.090 -34.476 1.00 91.94 88 LEU A N 1
ATOM 747 C CA . LEU A 1 88 ? 25.842 -4.686 -34.255 1.00 91.94 88 LEU A CA 1
ATOM 748 C C . LEU A 1 88 ? 25.726 -5.764 -33.179 1.00 91.94 88 LEU A C 1
ATOM 750 O O . LEU A 1 88 ? 25.228 -5.496 -32.082 1.00 91.94 88 LEU A O 1
ATOM 754 N N . ASP A 1 89 ? 26.176 -6.970 -33.511 1.00 92.94 89 ASP A N 1
ATOM 755 C CA . ASP A 1 89 ? 26.243 -8.101 -32.590 1.00 92.94 89 ASP A CA 1
ATOM 756 C C . ASP A 1 89 ? 27.637 -8.176 -31.958 1.00 92.94 89 ASP A C 1
ATOM 758 O O . ASP A 1 89 ? 28.650 -8.134 -32.660 1.00 92.94 89 ASP A O 1
ATOM 762 N N . LEU A 1 90 ? 27.693 -8.225 -30.629 1.00 92.00 90 LEU A N 1
ATOM 763 C CA . LEU A 1 90 ? 28.922 -8.274 -29.842 1.00 92.00 90 LEU A CA 1
ATOM 764 C C . LEU A 1 90 ? 28.884 -9.493 -28.910 1.00 92.00 90 LEU A C 1
ATOM 766 O O . LEU A 1 90 ? 27.806 -9.941 -28.526 1.00 92.00 90 LEU A O 1
ATOM 770 N N . PRO A 1 91 ? 30.043 -9.985 -28.432 1.00 93.38 91 PRO A N 1
ATOM 771 C CA . PRO A 1 91 ? 30.103 -11.196 -27.606 1.00 93.38 91 PRO A CA 1
ATOM 772 C C . PRO A 1 91 ? 29.213 -11.187 -26.353 1.00 93.38 91 PRO A C 1
ATOM 774 O O . PRO A 1 91 ? 28.784 -12.241 -25.899 1.00 93.38 91 PRO A O 1
ATOM 777 N N . ASN A 1 92 ? 28.936 -10.002 -25.797 1.00 93.06 92 ASN A N 1
ATOM 778 C CA . ASN A 1 92 ? 28.137 -9.831 -24.580 1.00 93.06 92 ASN A CA 1
ATOM 779 C C . ASN A 1 92 ? 26.745 -9.223 -24.839 1.00 93.06 92 ASN A C 1
ATOM 781 O O . ASN A 1 92 ? 26.060 -8.853 -23.885 1.00 93.06 92 ASN A O 1
ATOM 785 N N . GLY A 1 93 ? 26.325 -9.072 -26.100 1.00 91.81 93 GLY A N 1
ATOM 786 C CA . GLY A 1 93 ? 24.982 -8.596 -26.427 1.00 91.81 93 GLY A CA 1
ATOM 787 C C . GLY A 1 93 ? 24.851 -7.888 -27.774 1.00 91.81 93 GLY A C 1
ATOM 788 O O . GLY A 1 93 ? 25.823 -7.597 -28.462 1.00 91.81 93 GLY A O 1
ATOM 789 N N . LEU A 1 94 ? 23.605 -7.557 -28.108 1.00 93.31 94 LEU A N 1
ATOM 790 C CA . LEU A 1 94 ? 23.208 -6.950 -29.376 1.00 93.31 94 LEU A CA 1
ATOM 791 C C . LEU A 1 94 ? 22.845 -5.472 -29.186 1.00 93.31 94 LEU A C 1
ATOM 793 O O . LEU A 1 94 ? 21.993 -5.140 -28.359 1.00 93.31 94 LEU A O 1
ATOM 797 N N . ILE A 1 95 ? 23.420 -4.587 -30.001 1.00 92.94 95 ILE A N 1
ATOM 798 C CA . ILE A 1 95 ? 23.082 -3.158 -30.013 1.00 92.94 95 ILE A CA 1
ATOM 799 C C . ILE A 1 95 ? 22.308 -2.855 -31.298 1.00 92.94 95 ILE A C 1
ATOM 801 O O . ILE A 1 95 ? 22.779 -3.142 -32.397 1.00 92.94 95 ILE A O 1
ATOM 805 N N . LYS A 1 96 ? 21.104 -2.279 -31.183 1.00 92.94 96 LYS A N 1
ATOM 806 C CA . LYS A 1 96 ? 20.230 -1.990 -32.330 1.00 92.94 96 LYS A CA 1
ATOM 807 C C . LYS A 1 96 ? 19.455 -0.690 -32.157 1.00 92.94 96 LYS A C 1
ATOM 809 O O . LYS A 1 96 ? 18.838 -0.460 -31.120 1.00 92.94 96 LYS A O 1
ATOM 814 N N . ILE A 1 97 ? 19.380 0.101 -33.226 1.00 90.00 97 ILE A N 1
ATOM 815 C CA . ILE A 1 97 ? 18.497 1.270 -33.305 1.00 90.00 97 ILE A CA 1
ATOM 816 C C . ILE A 1 97 ? 17.128 0.822 -33.837 1.00 90.00 97 ILE A C 1
ATOM 818 O O . ILE A 1 97 ? 17.001 0.376 -34.981 1.00 90.00 97 ILE A O 1
ATOM 822 N N . ARG A 1 98 ? 16.078 0.952 -33.015 1.00 88.12 98 ARG A N 1
ATOM 823 C CA . ARG A 1 98 ? 14.684 0.635 -33.381 1.00 88.12 98 ARG A CA 1
ATOM 824 C C . ARG A 1 98 ? 13.831 1.903 -33.441 1.00 88.12 98 ARG A C 1
ATOM 826 O O . ARG A 1 98 ? 13.848 2.704 -32.512 1.00 88.12 98 ARG A O 1
ATOM 833 N N . LYS A 1 99 ? 12.999 2.034 -34.483 1.00 88.06 99 LYS A N 1
ATOM 834 C CA . LYS A 1 99 ? 11.925 3.042 -34.525 1.00 88.06 99 LYS A CA 1
ATOM 835 C C . LYS A 1 99 ? 10.822 2.637 -33.533 1.00 88.06 99 LYS A C 1
ATOM 837 O O . LYS A 1 99 ? 10.270 1.541 -33.647 1.00 88.06 99 LYS A O 1
ATOM 842 N N . LYS A 1 100 ? 10.522 3.488 -32.545 1.00 86.69 100 LYS A N 1
ATOM 843 C CA . LYS A 1 100 ? 9.331 3.317 -31.692 1.00 86.69 100 LYS A CA 1
ATOM 844 C C . LYS A 1 100 ? 8.066 3.488 -32.554 1.00 86.69 100 LYS A C 1
ATOM 846 O O . LYS A 1 100 ? 8.122 4.252 -33.516 1.00 86.69 100 LYS A O 1
ATOM 851 N N . PRO A 1 101 ? 6.966 2.770 -32.262 1.00 86.12 101 PRO A N 1
ATOM 852 C CA . PRO A 1 101 ? 5.716 2.972 -32.988 1.00 86.12 101 PRO A CA 1
ATOM 853 C C . PRO A 1 101 ? 5.254 4.424 -32.848 1.00 86.12 101 PRO A C 1
ATOM 855 O O . PRO A 1 101 ? 5.550 5.080 -31.845 1.00 86.12 101 PRO A O 1
ATOM 858 N N . ASP A 1 102 ? 4.552 4.913 -33.864 1.00 91.00 102 ASP A N 1
ATOM 859 C CA . ASP A 1 102 ? 4.061 6.284 -33.881 1.00 91.00 102 ASP A CA 1
ATOM 860 C C . ASP A 1 102 ? 3.004 6.452 -32.766 1.00 91.00 102 ASP A C 1
ATOM 862 O O . ASP A 1 102 ? 2.088 5.639 -32.631 1.00 91.00 102 ASP A O 1
ATOM 866 N N . ARG A 1 103 ? 3.170 7.472 -31.913 1.00 89.56 103 ARG A N 1
ATOM 867 C CA . ARG A 1 103 ? 2.241 7.800 -30.819 1.00 89.56 103 ARG A CA 1
ATOM 868 C C . ARG A 1 103 ? 1.280 8.875 -31.312 1.00 89.56 103 ARG A C 1
ATOM 870 O O . ARG A 1 103 ? 1.726 9.926 -31.763 1.00 89.56 103 ARG A O 1
ATOM 877 N N . VAL A 1 104 ? -0.019 8.613 -31.207 1.00 88.19 104 VAL A N 1
ATOM 878 C CA . VAL A 1 104 ? -1.080 9.578 -31.522 1.00 88.19 104 VAL A CA 1
ATOM 879 C C . VAL A 1 104 ? -1.744 9.999 -30.218 1.00 88.19 104 VAL A C 1
ATOM 881 O O . VAL A 1 104 ? -2.108 9.150 -29.408 1.00 88.19 104 VAL A O 1
ATOM 884 N N . GLU A 1 105 ? -1.887 11.305 -30.016 1.00 87.50 105 GLU A N 1
ATOM 885 C CA . GLU A 1 105 ? -2.597 11.889 -28.878 1.00 87.50 105 GLU A CA 1
ATOM 886 C C . GLU A 1 105 ? -3.739 12.758 -29.392 1.00 87.50 105 GLU A C 1
ATOM 888 O O . GLU A 1 105 ? -3.543 13.600 -30.272 1.00 87.50 105 GLU A O 1
ATOM 893 N N . VAL A 1 106 ? -4.931 12.559 -28.835 1.00 89.12 106 VAL A N 1
ATOM 894 C CA . VAL A 1 106 ? -6.095 13.397 -29.125 1.00 89.12 106 VAL A CA 1
ATOM 895 C C . VAL A 1 106 ? -5.982 14.657 -28.270 1.00 89.12 106 VAL A C 1
ATOM 897 O O . VAL A 1 106 ? -6.161 14.598 -27.058 1.00 89.12 106 VAL A O 1
ATOM 900 N N . LYS A 1 107 ? -5.629 15.788 -28.892 1.00 88.69 107 LYS A N 1
ATOM 901 C CA . LYS A 1 107 ? -5.458 17.077 -28.195 1.00 88.69 107 LYS A CA 1
ATOM 902 C C . LYS A 1 107 ? -6.783 17.735 -27.810 1.00 88.69 107 LYS A C 1
ATOM 904 O O . LYS A 1 107 ? -6.847 18.400 -26.785 1.00 88.69 107 LYS A O 1
ATOM 909 N N . ASP A 1 108 ? -7.806 17.553 -28.639 1.00 89.56 108 ASP A N 1
ATOM 910 C CA . ASP A 1 108 ? -9.152 18.083 -28.438 1.00 89.56 108 ASP A CA 1
ATOM 911 C C . ASP A 1 108 ? -10.154 16.965 -28.724 1.00 89.56 108 ASP A C 1
ATOM 913 O O . ASP A 1 108 ? -10.223 16.450 -29.844 1.00 89.56 108 ASP A O 1
ATOM 917 N N . MET A 1 109 ? -10.880 16.557 -27.685 1.00 86.81 109 MET A N 1
ATOM 918 C CA . MET A 1 109 ? -11.827 15.452 -27.766 1.00 86.81 109 MET A CA 1
ATOM 919 C C . MET A 1 109 ? -13.094 15.843 -28.529 1.00 86.81 109 MET A C 1
ATOM 921 O O . MET A 1 109 ? -13.612 15.028 -29.283 1.00 86.81 109 MET A O 1
ATOM 925 N N . GLU A 1 110 ? -13.591 17.070 -28.375 1.00 86.19 110 GLU A N 1
ATOM 926 C CA . GLU A 1 110 ? -14.841 17.491 -29.015 1.00 86.19 110 GLU A CA 1
ATOM 927 C C . GLU A 1 110 ? -14.646 17.651 -30.519 1.00 86.19 110 GLU A C 1
ATOM 929 O O . GLU A 1 110 ? -15.415 17.097 -31.309 1.00 86.19 110 GLU A O 1
ATOM 934 N N . LEU A 1 111 ? -13.564 18.321 -30.924 1.00 87.81 111 LEU A N 1
ATOM 935 C CA . LEU A 1 111 ? -13.227 18.470 -32.337 1.00 87.81 111 LEU A CA 1
ATOM 936 C C . LEU A 1 111 ? -12.915 17.115 -32.986 1.00 87.81 111 LEU A C 1
ATOM 938 O O . LEU A 1 111 ? -13.282 16.881 -34.141 1.00 87.81 111 LEU A O 1
ATOM 942 N N . PHE A 1 112 ? -12.264 16.210 -32.247 1.00 90.56 112 PHE A N 1
ATOM 943 C CA . PHE A 1 112 ? -12.028 14.848 -32.712 1.00 90.56 112 PHE A CA 1
ATOM 944 C C . PHE A 1 112 ? -13.344 14.095 -32.895 1.00 90.56 112 PHE A C 1
ATOM 946 O O . PHE A 1 112 ? -13.566 13.578 -33.979 1.00 90.56 112 PHE A O 1
ATOM 953 N N . LEU A 1 113 ? -14.245 14.084 -31.909 1.00 87.56 113 LEU A N 1
ATOM 954 C CA . LEU A 1 113 ? -15.520 13.362 -31.994 1.00 87.56 113 LEU A CA 1
ATOM 955 C C . LEU A 1 113 ? -16.441 13.893 -33.103 1.00 87.56 113 LEU A C 1
ATOM 957 O O . LEU A 1 113 ? -17.119 13.096 -33.745 1.00 87.56 113 LEU A O 1
ATOM 961 N N . GLN A 1 114 ? -16.430 15.202 -33.380 1.00 88.38 114 GLN A N 1
ATOM 962 C CA . GLN A 1 114 ? -17.207 15.796 -34.480 1.00 88.38 114 GLN A CA 1
ATOM 963 C C . GLN A 1 114 ? -16.725 15.351 -35.869 1.00 88.38 114 GLN A C 1
ATOM 965 O O . GLN A 1 114 ? -17.523 15.263 -36.799 1.00 88.38 114 GLN A O 1
ATOM 970 N N . ASN A 1 115 ? -15.426 15.071 -36.014 1.00 87.75 115 ASN A N 1
ATOM 971 C CA . ASN A 1 115 ? -14.797 14.726 -37.294 1.00 87.75 115 ASN A CA 1
ATOM 972 C C . ASN A 1 115 ? -14.341 13.256 -37.371 1.00 87.75 115 ASN A C 1
ATOM 974 O O . ASN A 1 115 ? -13.806 12.822 -38.397 1.00 87.75 115 ASN A O 1
ATOM 978 N N . ALA A 1 116 ? -14.507 12.487 -36.292 1.00 87.44 116 ALA A N 1
ATOM 979 C CA . ALA A 1 116 ? -14.021 11.122 -36.182 1.00 87.44 116 ALA A CA 1
ATOM 980 C C . ALA A 1 116 ? -14.838 10.177 -37.061 1.00 87.44 116 ALA A C 1
ATOM 982 O O . ALA A 1 116 ? -16.067 10.217 -37.113 1.00 87.44 116 ALA A O 1
ATOM 983 N N . ARG A 1 117 ? -14.132 9.257 -37.720 1.00 86.75 117 ARG A N 1
ATOM 984 C CA . ARG A 1 117 ? -14.753 8.131 -38.423 1.00 86.75 117 ARG A CA 1
ATOM 985 C C . ARG A 1 117 ? -15.020 6.996 -37.444 1.00 86.75 117 ARG A C 1
ATOM 987 O O . ARG A 1 117 ? -14.272 6.818 -36.486 1.00 86.75 117 ARG A O 1
ATOM 994 N N . SER A 1 118 ? -16.019 6.169 -37.738 1.00 80.12 118 SER A N 1
ATOM 995 C CA . SER A 1 118 ? -16.401 5.021 -36.903 1.00 80.12 118 SER A CA 1
ATOM 996 C C . SER A 1 118 ? -15.244 4.048 -36.627 1.00 80.12 118 SER A C 1
ATOM 998 O O . SER A 1 118 ? -15.195 3.453 -35.560 1.00 80.12 118 SER A O 1
ATOM 1000 N N . GLU A 1 119 ? -14.274 3.935 -37.541 1.00 86.62 119 GLU A N 1
ATOM 1001 C CA . GLU A 1 119 ? -13.061 3.109 -37.390 1.00 86.62 119 GLU A CA 1
ATOM 1002 C C . GLU A 1 119 ? -12.088 3.616 -36.307 1.00 86.62 119 GLU A C 1
ATOM 1004 O O . GLU A 1 119 ? -11.250 2.861 -35.821 1.00 86.62 119 GLU A O 1
ATOM 1009 N N . MET A 1 120 ? -12.182 4.896 -35.930 1.00 86.69 120 MET A N 1
ATOM 1010 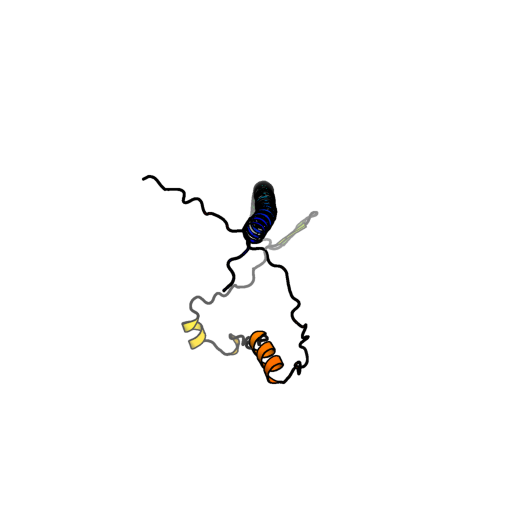C CA . MET A 1 120 ? -11.330 5.539 -34.920 1.00 86.69 120 MET A CA 1
ATOM 1011 C C . MET A 1 120 ? -11.975 5.549 -33.526 1.00 86.69 120 MET A C 1
ATOM 1013 O O . MET A 1 120 ? -11.356 6.006 -32.565 1.00 86.69 120 MET A O 1
ATOM 1017 N N . LEU A 1 121 ? -13.215 5.065 -33.411 1.00 84.31 121 LEU A N 1
ATOM 1018 C CA . LEU A 1 121 ? -13.997 5.069 -32.181 1.00 84.31 121 LEU A CA 1
ATOM 1019 C C . LEU A 1 121 ? -14.090 3.653 -31.614 1.00 84.31 121 LEU A C 1
ATOM 1021 O O . LEU A 1 121 ? -14.403 2.696 -32.319 1.00 84.31 121 LEU A O 1
ATOM 1025 N N . ARG A 1 122 ? -13.858 3.519 -30.307 1.00 81.75 122 ARG A N 1
ATOM 1026 C CA . ARG A 1 122 ? -14.065 2.263 -29.584 1.00 81.75 122 ARG A CA 1
ATOM 1027 C C . ARG A 1 122 ? -15.260 2.417 -28.654 1.00 81.75 122 ARG A C 1
ATOM 1029 O O . ARG A 1 122 ? -15.191 3.162 -27.683 1.00 81.75 122 ARG A O 1
ATOM 1036 N N . LEU A 1 123 ? -16.335 1.688 -28.936 1.00 76.25 123 LEU A N 1
ATOM 1037 C CA . LEU A 1 123 ? -17.481 1.584 -28.037 1.00 76.25 123 LEU A CA 1
ATOM 1038 C C . LEU A 1 123 ? -17.103 0.659 -26.876 1.00 76.25 123 LEU A C 1
ATOM 1040 O O . LEU A 1 123 ? -16.865 -0.531 -27.078 1.00 76.25 123 LEU A O 1
ATOM 1044 N N . VAL A 1 124 ? -17.011 1.213 -25.670 1.00 77.69 124 VAL A N 1
ATOM 1045 C CA . VAL A 1 124 ? -16.913 0.433 -24.432 1.00 77.69 124 VAL A CA 1
ATOM 1046 C C . VAL A 1 124 ? -18.338 0.330 -23.883 1.00 77.69 124 VAL A C 1
ATOM 1048 O O . VAL A 1 124 ? -18.883 1.364 -23.499 1.00 77.69 124 VAL A O 1
ATOM 1051 N N . PRO A 1 125 ? -18.978 -0.856 -23.903 1.00 76.19 125 PRO A N 1
ATOM 1052 C CA . PRO A 1 125 ? -20.335 -1.000 -23.395 1.00 76.19 125 PRO A CA 1
ATOM 1053 C C . PRO A 1 125 ? -20.400 -0.585 -21.923 1.00 76.19 125 PRO A C 1
ATOM 1055 O O . PRO A 1 125 ? -19.486 -0.888 -21.151 1.00 76.19 125 PRO A O 1
ATOM 1058 N N . GLU A 1 126 ? -21.477 0.106 -21.547 1.00 75.44 126 GLU A N 1
ATOM 1059 C CA . GLU A 1 126 ? -21.733 0.508 -20.165 1.00 75.44 126 GLU A CA 1
ATOM 1060 C C . GLU A 1 126 ? -21.636 -0.700 -19.227 1.00 75.44 126 GLU A C 1
ATOM 1062 O O . GLU A 1 126 ? -22.274 -1.737 -19.417 1.00 75.44 126 GLU A O 1
ATOM 1067 N N . SER A 1 127 ? -20.789 -0.577 -18.208 1.00 76.88 127 SER A N 1
ATOM 1068 C CA . SER A 1 127 ? -20.626 -1.603 -17.186 1.00 76.88 127 SER A CA 1
ATOM 1069 C C . SER A 1 127 ? -21.820 -1.557 -16.234 1.00 76.88 127 SER A C 1
ATOM 1071 O O . SER A 1 127 ? -21.998 -0.583 -15.503 1.00 76.88 127 SER A O 1
ATOM 1073 N N . TYR A 1 128 ? -22.616 -2.626 -16.204 1.00 77.44 128 TYR A N 1
ATOM 1074 C CA . TYR A 1 128 ? -23.651 -2.803 -15.190 1.00 77.44 128 TYR A CA 1
ATOM 1075 C C . TYR A 1 128 ? -23.017 -3.296 -13.888 1.00 77.44 128 TYR A C 1
ATOM 1077 O O . TYR A 1 128 ? -22.453 -4.390 -13.832 1.00 77.44 128 TYR A O 1
ATOM 1085 N N . LYS A 1 129 ? -23.112 -2.484 -12.832 1.00 83.50 129 LYS A N 1
ATOM 1086 C CA . LYS A 1 129 ? -22.714 -2.863 -11.471 1.00 83.50 129 LYS A CA 1
ATOM 1087 C C . LYS A 1 129 ? -23.958 -3.218 -10.646 1.00 83.50 129 LYS A C 1
ATOM 1089 O O . LYS A 1 129 ? -24.949 -2.495 -10.745 1.00 83.50 129 LYS A O 1
ATOM 1094 N N . PRO A 1 130 ? -23.930 -4.285 -9.825 1.00 85.69 130 PRO A N 1
ATOM 1095 C CA . PRO A 1 130 ? -25.045 -4.615 -8.942 1.00 85.69 130 PRO A CA 1
ATOM 1096 C C . PRO A 1 130 ? -25.324 -3.498 -7.930 1.00 85.69 130 PRO A C 1
ATOM 1098 O O . PRO A 1 130 ? -24.422 -3.059 -7.217 1.00 85.69 130 PRO A O 1
ATOM 1101 N N . ASP A 1 131 ? -26.584 -3.079 -7.822 1.00 88.44 131 ASP A N 1
ATOM 1102 C CA . ASP A 1 131 ? -27.027 -2.174 -6.761 1.00 88.44 131 ASP A CA 1
ATOM 1103 C C . ASP A 1 131 ? -27.478 -2.980 -5.536 1.00 88.44 131 ASP A C 1
ATOM 1105 O O . ASP A 1 131 ? -28.609 -3.467 -5.445 1.00 88.44 131 ASP A O 1
ATOM 1109 N N . ILE A 1 132 ? -26.569 -3.092 -4.567 1.00 89.06 132 ILE A N 1
ATOM 1110 C CA . ILE A 1 132 ? -26.772 -3.826 -3.313 1.00 89.06 132 ILE A CA 1
ATOM 1111 C C . ILE A 1 132 ? -27.982 -3.281 -2.537 1.00 89.06 132 ILE A C 1
ATOM 1113 O O . ILE A 1 132 ? -28.710 -4.051 -1.907 1.00 89.06 132 ILE A O 1
ATOM 1117 N N . ASN A 1 133 ? -28.240 -1.972 -2.584 1.00 88.25 133 ASN A N 1
ATOM 1118 C CA . ASN A 1 133 ? -29.351 -1.370 -1.847 1.00 88.25 133 ASN A CA 1
ATOM 1119 C C . ASN A 1 133 ? -30.696 -1.737 -2.474 1.00 88.25 133 ASN A C 1
ATOM 1121 O O . ASN A 1 133 ? -31.645 -2.059 -1.754 1.00 88.25 133 ASN A O 1
ATOM 1125 N N . SER A 1 134 ? -30.771 -1.737 -3.804 1.00 87.50 134 SER A N 1
ATOM 1126 C CA . SER A 1 134 ? -31.966 -2.174 -4.531 1.00 87.50 134 SER A CA 1
ATOM 1127 C C . SER A 1 134 ? -32.232 -3.671 -4.351 1.00 87.50 134 SER A C 1
ATOM 1129 O O . SER A 1 134 ? -33.377 -4.065 -4.128 1.00 87.50 134 SER A O 1
ATOM 1131 N N . ILE A 1 135 ? -31.184 -4.499 -4.311 1.00 87.69 135 ILE A N 1
ATOM 1132 C CA . ILE A 1 135 ? -31.288 -5.934 -4.000 1.00 87.69 135 ILE A CA 1
ATOM 1133 C C . ILE A 1 135 ? -31.824 -6.151 -2.574 1.00 87.69 135 ILE A C 1
ATOM 1135 O O . ILE A 1 135 ? -32.779 -6.902 -2.380 1.00 87.69 135 ILE A O 1
ATOM 1139 N N . LYS A 1 136 ? -31.284 -5.442 -1.570 1.00 85.81 136 LYS A N 1
ATOM 1140 C CA . LYS A 1 136 ? -31.775 -5.508 -0.179 1.00 85.81 136 LYS A CA 1
ATOM 1141 C C . LYS A 1 136 ? -33.246 -5.091 -0.065 1.00 85.81 136 LYS A C 1
ATOM 1143 O O . LYS A 1 136 ? -34.008 -5.730 0.660 1.00 85.81 136 LYS A O 1
ATOM 1148 N N . LYS A 1 137 ? -33.660 -4.039 -0.781 1.00 87.31 137 LYS A N 1
ATOM 1149 C CA . LYS A 1 137 ? -35.067 -3.598 -0.836 1.00 87.31 137 LYS A CA 1
ATOM 1150 C C . LYS A 1 137 ? -35.965 -4.670 -1.449 1.00 87.31 137 LYS A C 1
ATOM 1152 O O . LYS A 1 137 ? -37.014 -4.964 -0.882 1.00 87.31 137 LYS A O 1
ATOM 1157 N N . TYR A 1 138 ? -35.537 -5.285 -2.550 1.00 87.31 138 TYR A N 1
ATOM 1158 C CA . TYR A 1 138 ? -36.274 -6.369 -3.195 1.00 87.31 138 TYR A CA 1
ATOM 1159 C C . TYR A 1 138 ? -36.488 -7.565 -2.258 1.00 87.31 138 TYR A C 1
ATOM 1161 O O . TYR A 1 138 ? -37.610 -8.057 -2.169 1.00 87.31 138 TYR A O 1
ATOM 1169 N N . ILE A 1 139 ? -35.455 -7.995 -1.523 1.00 86.31 139 ILE A N 1
ATOM 1170 C CA . ILE A 1 139 ? -35.544 -9.122 -0.574 1.00 86.31 139 ILE A CA 1
ATOM 1171 C C . ILE A 1 139 ? -36.553 -8.815 0.544 1.00 86.31 139 ILE A C 1
ATOM 1173 O O . ILE A 1 139 ? -37.402 -9.653 0.852 1.00 86.31 139 ILE A O 1
ATOM 1177 N N . LYS A 1 140 ? -36.522 -7.589 1.094 1.00 83.62 140 LYS A N 1
ATOM 1178 C CA . LYS A 1 140 ? -37.487 -7.128 2.109 1.00 83.62 140 LYS A CA 1
ATOM 1179 C C . LYS A 1 140 ? -38.921 -7.077 1.572 1.00 83.62 140 LYS A C 1
ATOM 1181 O O .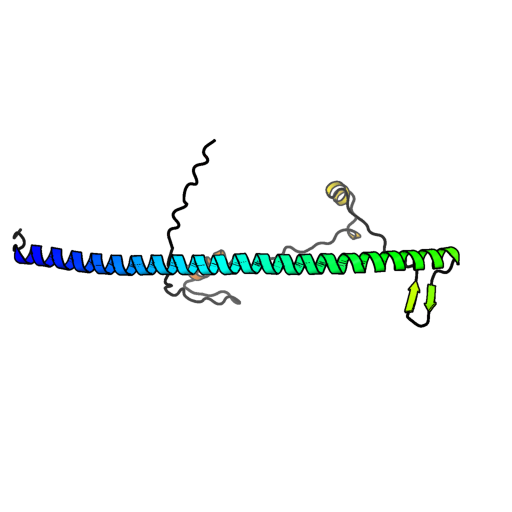 LYS A 1 140 ? -39.839 -7.525 2.249 1.00 83.62 140 LYS A O 1
ATOM 1186 N N . MET A 1 141 ? -39.119 -6.554 0.360 1.00 84.25 141 MET A N 1
ATOM 1187 C CA . MET A 1 141 ? -40.446 -6.440 -0.262 1.00 84.25 141 MET A CA 1
ATOM 1188 C C . MET A 1 141 ? -41.014 -7.788 -0.717 1.00 84.25 141 MET A C 1
ATOM 1190 O O . MET A 1 141 ? -42.220 -7.999 -0.654 1.00 84.25 141 MET A O 1
ATOM 1194 N N . SER A 1 142 ? -40.157 -8.705 -1.162 1.00 82.00 142 SER A N 1
ATOM 1195 C CA . SER A 1 142 ? -40.557 -10.010 -1.704 1.00 82.00 142 SER A CA 1
ATOM 1196 C C . SER A 1 142 ? -40.745 -11.081 -0.624 1.00 82.00 142 SER A C 1
ATOM 1198 O O . SER A 1 142 ? -40.830 -12.265 -0.954 1.00 82.00 142 SER A O 1
ATOM 1200 N N . GLY A 1 143 ? -40.779 -10.687 0.655 1.00 76.25 143 GLY A N 1
ATOM 1201 C CA . GLY A 1 143 ? -40.987 -11.594 1.786 1.00 76.25 143 GLY A CA 1
ATOM 1202 C C . GLY A 1 143 ? -39.858 -12.609 1.980 1.00 76.25 143 GLY A C 1
ATOM 1203 O O . GLY A 1 143 ? -40.133 -13.754 2.319 1.00 76.25 143 GLY A O 1
ATOM 1204 N N . GLY A 1 144 ? -38.604 -12.224 1.711 1.00 75.88 144 GLY A N 1
ATOM 1205 C CA . GLY A 1 144 ? -37.431 -13.089 1.900 1.00 75.88 144 GLY A CA 1
ATOM 1206 C C . GLY A 1 144 ? -36.990 -13.873 0.659 1.00 75.88 144 GLY A C 1
ATOM 1207 O O . GLY A 1 144 ? -36.055 -14.665 0.739 1.00 75.88 144 GLY A O 1
ATOM 1208 N N . LYS A 1 145 ? -37.610 -13.652 -0.510 1.00 83.25 145 LYS A N 1
ATOM 1209 C CA . LYS A 1 145 ? -37.121 -14.238 -1.769 1.00 83.25 145 LYS A CA 1
ATOM 1210 C C . LYS A 1 145 ? -35.811 -13.580 -2.198 1.00 83.25 145 LYS A C 1
ATOM 1212 O O . LYS A 1 145 ? -35.780 -12.395 -2.531 1.00 83.25 145 LYS A O 1
ATOM 1217 N N . VAL A 1 146 ? -34.746 -14.373 -2.228 1.00 85.38 146 VAL A N 1
ATOM 1218 C CA . VAL A 1 146 ? -33.414 -13.938 -2.653 1.00 85.38 146 VAL A CA 1
ATOM 1219 C C . VAL A 1 146 ? -33.279 -14.084 -4.178 1.00 85.38 146 VAL A C 1
ATOM 1221 O O . VAL A 1 146 ? -33.573 -15.161 -4.704 1.00 85.38 146 VAL A O 1
ATOM 1224 N N . PRO A 1 147 ? -32.883 -13.026 -4.917 1.00 86.25 147 PRO A N 1
ATOM 1225 C CA . PRO A 1 147 ? -32.609 -13.117 -6.351 1.00 86.25 147 PRO A CA 1
ATOM 1226 C C . PRO A 1 147 ? -31.525 -14.151 -6.678 1.00 86.25 147 PRO A C 1
ATOM 1228 O O . PRO A 1 147 ? -30.593 -14.349 -5.901 1.00 86.25 147 PRO A O 1
ATOM 1231 N N . GLN A 1 148 ? -31.602 -14.772 -7.858 1.00 85.19 148 GLN A N 1
ATOM 1232 C CA . GLN A 1 148 ? -30.556 -15.695 -8.311 1.00 85.19 148 GLN A CA 1
ATOM 1233 C C . GLN A 1 148 ? -29.196 -14.987 -8.388 1.00 85.19 148 GLN A C 1
ATOM 1235 O O . GLN A 1 148 ? -29.089 -13.890 -8.934 1.00 85.19 148 GLN A O 1
ATOM 1240 N N . GLY A 1 149 ? -28.161 -15.631 -7.843 1.00 84.12 149 GLY A N 1
ATOM 1241 C CA . GLY A 1 149 ? -26.801 -15.085 -7.784 1.00 84.12 149 GLY A CA 1
ATOM 1242 C C . GLY A 1 149 ? -26.535 -14.140 -6.607 1.00 84.12 149 GLY A C 1
ATOM 1243 O O . GLY A 1 149 ? -25.446 -13.580 -6.531 1.00 84.12 149 GLY A O 1
ATOM 1244 N N . VAL A 1 150 ? -27.495 -13.964 -5.692 1.00 85.81 150 VAL A N 1
ATOM 1245 C CA . VAL A 1 150 ? -27.315 -13.220 -4.439 1.00 85.81 150 VAL A CA 1
ATOM 1246 C C . VAL A 1 150 ? -27.357 -14.201 -3.271 1.00 85.81 150 VAL A C 1
ATOM 1248 O O . VAL A 1 150 ? -28.249 -15.039 -3.194 1.00 85.81 150 VAL A O 1
ATOM 1251 N N . GLU A 1 151 ? -26.409 -14.076 -2.348 1.00 85.75 151 GLU A N 1
ATOM 1252 C CA . GLU A 1 151 ? -26.456 -14.733 -1.044 1.00 85.75 151 GLU A CA 1
ATOM 1253 C C . GLU A 1 151 ? -26.918 -13.708 -0.003 1.00 85.75 151 GLU A C 1
ATOM 1255 O O . GLU A 1 151 ? -26.394 -12.592 0.058 1.00 85.75 151 GLU A O 1
ATOM 1260 N N . TYR A 1 152 ? -27.946 -14.055 0.774 1.00 83.00 152 TYR A N 1
ATOM 1261 C CA . TYR A 1 152 ? -28.470 -13.202 1.837 1.00 83.00 152 TYR A CA 1
ATOM 1262 C C . TYR A 1 152 ? -28.154 -13.830 3.188 1.00 83.00 152 TYR A C 1
ATOM 1264 O O . TYR A 1 152 ? -28.680 -14.890 3.516 1.00 83.00 152 TYR A O 1
ATOM 1272 N N . LEU A 1 153 ? -27.306 -13.151 3.954 1.00 83.88 153 LEU A N 1
ATOM 1273 C CA . LEU A 1 153 ? -27.011 -13.476 5.342 1.00 83.88 153 LEU A CA 1
ATOM 1274 C C . LEU A 1 153 ? -27.792 -12.506 6.231 1.00 83.88 153 LEU A C 1
ATOM 1276 O O . LEU A 1 153 ? -27.797 -11.294 5.979 1.00 83.88 153 LEU A O 1
ATOM 1280 N N . GLU A 1 154 ? -28.487 -13.043 7.230 1.00 83.31 154 GLU A N 1
ATOM 1281 C CA . GLU A 1 154 ? -29.196 -12.232 8.215 1.00 83.31 154 GLU A CA 1
ATOM 1282 C C . GLU A 1 154 ? -28.188 -11.453 9.067 1.00 83.31 154 GLU A C 1
ATOM 1284 O O . GLU A 1 154 ? -27.082 -11.918 9.333 1.00 83.31 154 GLU A O 1
ATOM 1289 N N . GLY A 1 155 ? -28.544 -10.218 9.424 1.00 81.12 155 GLY A N 1
ATOM 1290 C CA . GLY A 1 155 ? -27.672 -9.383 10.239 1.00 81.12 155 GLY A CA 1
ATOM 1291 C C . GLY A 1 155 ? -27.641 -9.902 11.670 1.00 81.12 155 GLY A C 1
ATOM 1292 O O . GLY A 1 155 ? -28.687 -9.983 12.306 1.00 81.12 155 GLY A O 1
ATOM 1293 N N . GLU A 1 156 ? -26.453 -10.212 12.170 1.00 89.06 156 GLU A N 1
ATOM 1294 C CA . GLU A 1 156 ? -26.235 -10.549 13.575 1.00 89.06 156 GLU A CA 1
ATOM 1295 C C . GLU A 1 156 ? -26.016 -9.276 14.403 1.00 89.06 156 GLU A C 1
ATOM 1297 O O . GLU A 1 156 ? -25.512 -8.264 13.901 1.00 89.06 156 GLU A O 1
ATOM 1302 N N . GLU A 1 157 ? -26.398 -9.312 15.682 1.00 88.75 157 GLU A N 1
ATOM 1303 C CA . GLU A 1 157 ? -26.086 -8.228 16.612 1.00 88.75 157 GLU A CA 1
ATOM 1304 C C . GLU A 1 157 ? -24.567 -8.140 16.810 1.00 88.75 157 GLU A C 1
ATOM 1306 O O . GLU A 1 157 ? -23.920 -9.099 17.227 1.00 88.75 157 GLU A O 1
ATOM 1311 N N . SER A 1 158 ? -23.988 -6.975 16.517 1.00 89.94 158 SER A N 1
ATOM 1312 C CA . SER A 1 158 ? -22.554 -6.730 16.663 1.00 89.94 158 SER A CA 1
ATOM 1313 C C . SER A 1 158 ? -22.278 -5.699 17.749 1.00 89.94 158 SER A C 1
ATOM 1315 O O . SER A 1 158 ? -22.833 -4.597 17.724 1.00 89.94 158 SER A O 1
ATOM 1317 N N . PHE A 1 159 ? -21.352 -6.011 18.653 1.00 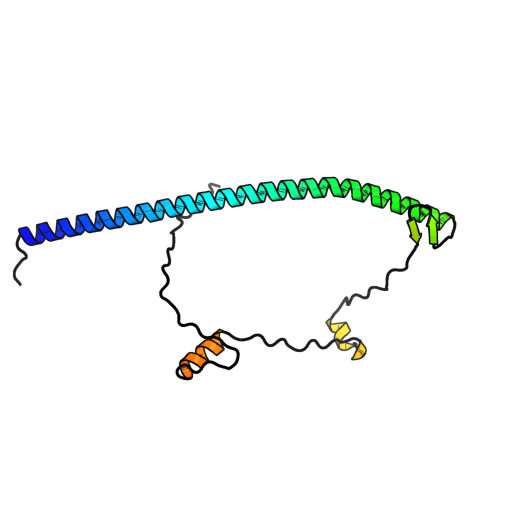92.44 159 PHE A N 1
ATOM 1318 C CA . PHE A 1 159 ? -20.805 -5.029 19.584 1.00 92.44 159 PHE A CA 1
ATOM 1319 C C . PHE A 1 159 ? -20.066 -3.917 18.824 1.00 92.44 159 PHE A C 1
ATOM 1321 O O . PHE A 1 159 ? -19.303 -4.186 17.897 1.00 92.44 159 PHE A O 1
ATOM 1328 N N . THR A 1 160 ? -20.279 -2.663 19.222 1.00 91.50 160 THR A N 1
ATOM 1329 C CA . THR A 1 160 ? -19.553 -1.500 18.694 1.00 91.50 160 THR A CA 1
ATOM 1330 C C . THR A 1 160 ? -19.094 -0.624 19.853 1.00 91.50 160 THR A C 1
ATOM 1332 O O . THR A 1 160 ? -19.902 -0.245 20.698 1.00 91.50 160 THR A O 1
ATOM 1335 N N . LEU A 1 161 ? -17.809 -0.263 19.863 1.00 90.94 161 LEU A N 1
ATOM 1336 C CA . LEU A 1 161 ? -17.236 0.733 20.765 1.00 90.94 161 LEU A CA 1
ATOM 1337 C C . LEU A 1 161 ? -16.857 1.977 19.956 1.00 90.94 161 LEU A C 1
ATOM 1339 O O . LEU A 1 161 ? -16.187 1.877 18.933 1.00 90.94 161 LEU A O 1
ATOM 1343 N N . THR A 1 162 ? -17.280 3.156 20.407 1.00 91.81 162 THR A N 1
ATOM 1344 C CA . THR A 1 162 ? -16.871 4.439 19.819 1.00 91.81 162 THR A CA 1
ATOM 1345 C C . THR A 1 162 ? -16.136 5.253 20.871 1.00 91.81 162 THR A C 1
ATOM 1347 O O . THR A 1 162 ? -16.736 5.717 21.841 1.00 91.81 162 THR A O 1
ATOM 1350 N N . ILE A 1 163 ? -14.831 5.432 20.677 1.00 90.00 163 ILE A N 1
ATOM 1351 C CA . ILE A 1 163 ? -13.984 6.207 21.582 1.00 90.00 163 ILE A CA 1
ATOM 1352 C C . ILE A 1 163 ? -14.129 7.689 21.243 1.00 90.00 163 ILE A C 1
ATOM 1354 O O . ILE A 1 163 ? -13.930 8.109 20.105 1.00 90.00 163 ILE A O 1
ATOM 1358 N N . LYS A 1 164 ? -14.483 8.505 22.238 1.00 86.94 164 LYS A N 1
ATOM 1359 C CA . LYS A 1 164 ? -14.590 9.957 22.067 1.00 86.94 164 LYS A CA 1
ATOM 1360 C C . LYS A 1 164 ? -13.196 10.574 22.116 1.00 86.94 164 LYS A C 1
ATOM 1362 O O . LYS A 1 164 ? -12.603 10.689 23.187 1.00 86.94 164 LYS A O 1
ATOM 1367 N N . THR A 1 165 ? -12.680 11.017 20.978 1.00 75.62 165 THR A N 1
ATOM 1368 C CA . THR A 1 165 ? -11.457 11.823 20.943 1.00 75.62 165 THR A CA 1
ATOM 1369 C C . THR A 1 165 ? -11.806 13.255 21.346 1.00 75.62 165 THR A C 1
ATOM 1371 O O . THR A 1 165 ? -12.575 13.925 20.662 1.00 75.62 165 THR A O 1
ATOM 1374 N N . LYS A 1 166 ? -11.267 13.745 22.468 1.00 65.31 166 LYS A N 1
ATOM 1375 C CA . LYS A 1 166 ? -11.242 15.190 22.725 1.00 65.31 166 LYS A CA 1
ATOM 1376 C C . LYS A 1 166 ? -10.153 15.770 21.832 1.00 65.31 166 LYS A C 1
ATOM 1378 O O . LYS A 1 166 ? -8.972 15.595 22.125 1.00 65.31 166 LYS A O 1
ATOM 1383 N N . GLU A 1 167 ? -10.537 16.400 20.728 1.00 50.34 167 GLU A N 1
ATOM 1384 C CA . GLU A 1 167 ? -9.614 17.255 19.991 1.00 50.34 167 GLU A CA 1
ATOM 1385 C C . GLU A 1 167 ? -9.145 18.350 20.952 1.00 50.34 167 GLU A C 1
ATOM 1387 O O . GLU A 1 167 ? -9.940 19.117 21.493 1.00 50.34 167 GLU A O 1
ATOM 1392 N N . VAL A 1 168 ? -7.846 18.365 21.244 1.00 51.50 168 VAL A N 1
ATOM 1393 C CA . VAL A 1 168 ? -7.230 19.503 21.916 1.00 51.50 168 VAL A CA 1
ATOM 1394 C C . VAL A 1 168 ? -7.238 20.617 20.878 1.00 51.50 168 VAL A C 1
ATOM 1396 O O . VAL A 1 168 ? -6.467 20.562 19.920 1.00 51.50 168 VAL A O 1
ATOM 1399 N N . GLU A 1 169 ? -8.138 21.589 21.033 1.00 40.88 169 GLU A N 1
ATOM 1400 C CA . GLU A 1 169 ? -8.056 22.875 20.343 1.00 40.88 169 GLU A CA 1
ATOM 1401 C C . GLU A 1 169 ? -6.692 23.487 20.686 1.00 40.88 169 GLU A C 1
ATOM 1403 O O . GLU A 1 169 ? -6.502 24.129 21.720 1.00 40.88 169 GLU A O 1
ATOM 1408 N N . ASN A 1 170 ? -5.698 23.231 19.837 1.00 39.94 170 ASN A N 1
ATOM 1409 C CA . ASN A 1 170 ? -4.445 23.959 19.863 1.00 39.94 170 ASN A CA 1
ATOM 1410 C C . ASN A 1 170 ? -4.778 25.395 19.465 1.00 39.94 170 ASN A C 1
ATOM 1412 O O . ASN A 1 170 ? -4.854 25.721 18.281 1.00 39.94 170 ASN A O 1
ATOM 1416 N N . GLY A 1 171 ? -5.013 26.236 20.472 1.00 38.59 171 GLY A N 1
ATOM 1417 C CA . GLY A 1 171 ? -5.121 27.675 20.317 1.00 38.59 171 GLY A CA 1
ATOM 1418 C C . GLY A 1 171 ? -3.864 28.206 19.640 1.00 38.59 171 GLY A C 1
ATOM 1419 O O . GLY A 1 171 ? -2.808 28.330 20.258 1.00 38.59 171 GLY A O 1
ATOM 1420 N N . THR A 1 172 ? -3.982 28.518 18.355 1.00 36.34 172 THR A N 1
ATOM 1421 C CA . THR A 1 172 ? -3.066 29.403 17.647 1.00 36.34 172 THR A CA 1
ATOM 1422 C C . THR A 1 172 ? -3.132 30.772 18.315 1.00 36.34 172 THR A C 1
ATOM 1424 O O . THR A 1 172 ? -4.073 31.533 18.093 1.00 36.34 172 THR A O 1
ATOM 1427 N N . ALA A 1 173 ? -2.151 31.072 19.163 1.00 39.44 173 ALA A N 1
ATOM 1428 C CA . ALA A 1 173 ? -1.812 32.444 19.498 1.00 39.44 173 ALA A CA 1
ATOM 1429 C C . ALA A 1 173 ? -1.099 33.049 18.280 1.00 39.44 173 ALA A C 1
ATOM 1431 O O . ALA A 1 173 ? -0.048 32.554 17.869 1.00 39.44 173 ALA A O 1
ATOM 1432 N N . ASN A 1 174 ? -1.741 34.056 17.686 1.00 36.00 174 ASN A N 1
ATOM 1433 C CA . ASN A 1 174 ? -1.137 34.967 16.713 1.00 36.00 174 ASN A CA 1
ATOM 1434 C C . ASN A 1 174 ? -0.023 35.802 17.352 1.00 36.00 174 ASN A C 1
ATOM 1436 O O . ASN A 1 174 ? -0.142 36.103 18.563 1.00 36.00 174 ASN A O 1
#

Solvent-accessible surface area (backbone atoms only — not comparable to full-atom values): 11165 Å² total; per-residue (Å²): 133,80,77,75,50,74,66,56,52,54,50,51,55,49,54,51,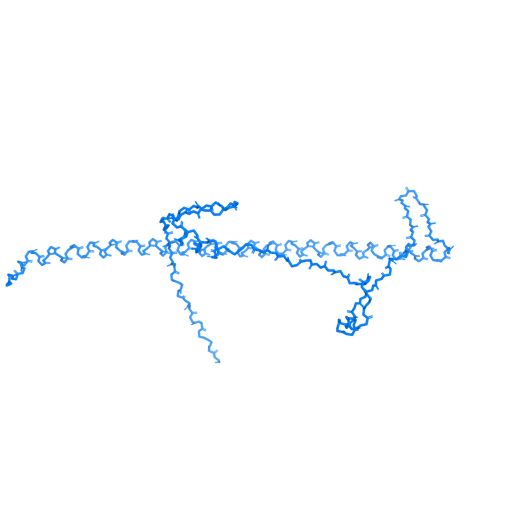49,54,49,51,54,52,52,52,53,52,49,52,51,54,53,50,52,52,50,53,54,49,52,52,51,49,53,53,53,53,50,51,52,51,51,49,53,52,51,52,52,50,50,57,58,50,48,58,53,48,52,52,49,53,53,52,50,51,52,55,50,51,52,31,57,75,69,74,48,59,65,49,83,48,101,92,50,74,50,67,75,74,87,75,79,88,85,86,78,82,89,49,66,67,68,42,64,76,70,56,54,75,92,80,56,81,88,75,78,83,82,87,72,88,56,66,68,61,52,53,50,46,23,65,74,57,76,67,51,69,59,91,96,56,85,86,79,80,86,72,94,74,92,82,87,84,83,84,78,80,78,76,81,77,77,80,79,128

Sequence (174 aa):
MRDPSFIEELLKEEEQKELQLTEAHYDLMILEIAKLEKEIGYNFQEAEKEVEIIRNWALNKNSRLNDKIEFLKTKLESFLRERNERTLDLPNGLIKIRKKPDRVEVKDMELFLQNARSEMLRLVPESYKPDINSIKKYIKMSGGKVPQGVEYLEGEESFTLTIKTKEVENGTAN

Secondary structure (DSSP, 8-state):
-PPPPHHHHHHHHHHHHHHHHHHHHHHHHHHHHHHHHHHHHHHHHHHHHHHHHHHHHHHHHHHHHHHHHHHHHHHHHHHHHHTT-SEEEETTEEEE--PPPPP---S-HHHHHHH--GGG-------PPP-HHHHHHHHHHTTT-PPTT---PPPPP-----------------